Protein AF-A0A914QDS5-F1 (afdb_monomer)

Mean predicted aligned error: 6.88 Å

pLDDT: mean 84.85, std 17.09, range [32.34, 98.5]

Structure (mmCIF, N/CA/C/O backbone):
data_AF-A0A914QDS5-F1
#
_entry.id   AF-A0A914QDS5-F1
#
loop_
_atom_site.group_PDB
_atom_site.id
_atom_site.type_symbol
_atom_site.label_atom_id
_atom_site.label_alt_id
_atom_site.label_comp_id
_atom_site.label_asym_id
_atom_site.label_entity_id
_atom_site.label_seq_id
_atom_site.pdbx_PDB_ins_code
_atom_site.Cartn_x
_atom_site.Cartn_y
_atom_site.Cartn_z
_atom_site.occupancy
_atom_site.B_iso_or_equiv
_atom_site.auth_seq_id
_atom_site.auth_comp_id
_atom_site.auth_asym_id
_atom_site.auth_atom_id
_atom_site.pdbx_PDB_model_num
ATOM 1 N N . MET A 1 1 ? 12.021 11.366 -12.535 1.00 39.84 1 MET A N 1
ATOM 2 C CA . MET A 1 1 ? 13.099 10.360 -12.412 1.00 39.84 1 MET A CA 1
ATOM 3 C C . MET A 1 1 ? 13.571 10.036 -13.822 1.00 39.84 1 MET A C 1
ATOM 5 O O . MET A 1 1 ? 12.720 9.977 -14.698 1.00 39.84 1 MET A O 1
ATOM 9 N N . GLY A 1 2 ? 14.883 9.949 -14.067 1.00 47.34 2 GLY A N 1
ATOM 10 C CA . GLY A 1 2 ? 15.416 9.591 -15.391 1.00 47.34 2 GLY A CA 1
ATOM 11 C C . GLY A 1 2 ? 15.079 8.146 -15.761 1.00 47.34 2 GLY A C 1
ATOM 12 O O . GLY A 1 2 ? 14.755 7.354 -14.874 1.00 47.34 2 GLY A O 1
ATOM 13 N N . GLU A 1 3 ? 15.138 7.806 -17.050 1.00 56.81 3 GLU A N 1
ATOM 14 C CA . GLU A 1 3 ? 14.950 6.416 -17.470 1.00 56.81 3 GLU A CA 1
ATOM 15 C C . GLU A 1 3 ? 15.976 5.506 -16.776 1.00 56.81 3 GLU A C 1
ATOM 17 O O . GLU A 1 3 ? 17.149 5.882 -16.662 1.00 56.81 3 GLU A O 1
ATOM 22 N N . PRO A 1 4 ? 15.562 4.320 -16.289 1.00 66.69 4 PRO A N 1
ATOM 23 C CA . PRO A 1 4 ? 16.487 3.387 -15.670 1.00 66.69 4 PRO A CA 1
ATOM 24 C C . PRO A 1 4 ? 17.636 3.083 -16.635 1.00 66.69 4 PRO A C 1
ATOM 26 O O . PRO A 1 4 ? 17.419 2.573 -17.733 1.00 66.69 4 PRO A O 1
ATOM 29 N N . HIS A 1 5 ? 18.876 3.349 -16.217 1.00 67.88 5 HIS A N 1
ATOM 30 C CA . HIS A 1 5 ? 20.083 3.081 -17.012 1.00 67.88 5 HIS A CA 1
ATOM 31 C C . HIS A 1 5 ? 20.192 1.626 -17.495 1.00 67.88 5 HIS A C 1
ATOM 33 O O . HIS A 1 5 ? 20.979 1.332 -18.396 1.00 67.88 5 HIS A O 1
ATOM 39 N N . GLN A 1 6 ? 19.438 0.715 -16.880 1.00 78.19 6 GLN A N 1
ATOM 40 C CA . GLN A 1 6 ? 19.356 -0.692 -17.236 1.00 78.19 6 GLN A CA 1
ATOM 41 C C . GLN A 1 6 ? 18.504 -0.967 -18.488 1.00 78.19 6 GLN A C 1
ATOM 43 O O . GLN A 1 6 ? 18.679 -2.027 -19.083 1.00 78.19 6 GLN A O 1
ATOM 48 N N . LEU A 1 7 ? 17.626 -0.049 -18.924 1.00 85.62 7 LEU A N 1
ATOM 49 C CA . LEU A 1 7 ? 16.735 -0.296 -20.069 1.00 85.62 7 LEU A CA 1
ATOM 50 C C . LEU A 1 7 ? 17.501 -0.550 -21.371 1.00 85.62 7 LEU A C 1
ATOM 52 O O . LEU A 1 7 ? 17.080 -1.394 -22.152 1.00 85.62 7 LEU A O 1
ATOM 56 N N . LYS A 1 8 ? 18.673 0.071 -21.551 1.00 89.81 8 LYS A N 1
ATOM 57 C CA . LYS A 1 8 ? 19.549 -0.143 -22.720 1.00 89.81 8 LYS A CA 1
ATOM 58 C C . LYS A 1 8 ? 19.961 -1.604 -22.936 1.00 89.81 8 LYS A C 1
ATOM 60 O O . LYS A 1 8 ? 20.341 -1.986 -24.034 1.00 89.81 8 LYS A O 1
ATOM 65 N N . TYR A 1 9 ? 19.951 -2.432 -21.886 1.00 91.38 9 TYR A N 1
ATOM 66 C CA . TYR A 1 9 ? 20.291 -3.849 -22.028 1.00 91.38 9 TYR A CA 1
ATOM 67 C C . TYR A 1 9 ? 19.173 -4.632 -22.717 1.00 91.38 9 TYR A C 1
ATOM 69 O O . TYR A 1 9 ? 19.437 -5.675 -23.307 1.00 91.38 9 TYR A O 1
ATOM 77 N N . LEU A 1 10 ? 17.937 -4.128 -22.680 1.00 93.25 10 LEU A N 1
ATOM 78 C CA . LEU A 1 10 ? 16.785 -4.766 -23.310 1.00 93.25 10 LEU A CA 1
ATOM 79 C C . LEU A 1 10 ? 16.812 -4.675 -24.841 1.00 93.25 10 LEU A C 1
ATOM 81 O O . LEU A 1 10 ? 16.102 -5.440 -25.500 1.00 93.25 10 LEU A O 1
ATOM 85 N N . ASP A 1 11 ? 17.659 -3.818 -25.408 1.00 94.44 11 ASP A N 1
ATOM 86 C CA . ASP A 1 11 ? 17.885 -3.747 -26.851 1.00 94.44 11 ASP A CA 1
ATOM 87 C C . ASP A 1 11 ? 18.634 -4.980 -27.392 1.00 94.44 11 ASP A C 1
ATOM 89 O O . ASP A 1 11 ? 18.537 -5.275 -28.584 1.00 94.44 11 ASP A O 1
ATOM 93 N N . ASP A 1 12 ? 19.320 -5.763 -26.541 1.00 95.62 12 ASP A N 1
ATOM 94 C CA . ASP A 1 12 ? 20.004 -6.989 -26.974 1.00 95.62 12 ASP A CA 1
ATOM 95 C C . ASP A 1 12 ? 18.997 -7.976 -27.589 1.00 95.62 12 ASP A C 1
ATOM 97 O O . ASP A 1 12 ? 17.959 -8.315 -27.006 1.00 95.62 12 ASP A O 1
ATOM 101 N N . THR A 1 13 ? 19.305 -8.451 -28.794 1.00 96.75 13 THR A N 1
ATOM 102 C CA . THR A 1 13 ? 18.454 -9.363 -29.566 1.00 96.75 13 THR A CA 1
ATOM 103 C C . THR A 1 13 ? 18.297 -10.734 -28.912 1.00 96.75 13 THR A C 1
ATOM 105 O O . THR A 1 13 ? 17.330 -11.432 -29.210 1.00 96.75 13 THR A O 1
ATOM 108 N N . LYS A 1 14 ? 19.190 -11.112 -27.989 1.00 97.19 14 LYS A N 1
ATOM 109 C CA . LYS A 1 14 ? 19.080 -12.349 -27.199 1.00 97.19 14 LYS A CA 1
ATOM 110 C C . LYS A 1 14 ? 18.062 -12.241 -26.067 1.00 97.19 14 LYS A C 1
ATOM 112 O O . LYS A 1 14 ? 17.616 -13.264 -25.554 1.00 97.19 14 LYS A O 1
ATOM 117 N N . ILE A 1 15 ? 17.685 -11.027 -25.667 1.00 96.00 15 ILE A N 1
ATOM 118 C CA . ILE A 1 15 ? 16.623 -10.818 -24.686 1.00 96.00 15 ILE A CA 1
ATOM 119 C C . ILE A 1 15 ? 15.298 -10.781 -25.437 1.00 96.00 15 ILE A C 1
ATOM 121 O O . ILE A 1 15 ? 15.077 -9.904 -26.270 1.00 96.00 15 ILE A O 1
ATOM 125 N N . ILE A 1 16 ? 14.418 -11.737 -25.132 1.00 95.75 16 ILE A N 1
ATOM 126 C CA . ILE A 1 16 ? 13.063 -11.831 -25.699 1.00 95.75 16 ILE A CA 1
ATOM 127 C C . ILE A 1 16 ? 12.069 -11.071 -24.810 1.00 95.75 16 ILE A C 1
ATOM 129 O O . ILE A 1 16 ? 11.254 -10.287 -25.293 1.00 95.75 16 ILE A O 1
ATOM 133 N N . ARG A 1 17 ? 12.166 -11.279 -23.493 1.00 95.06 17 ARG A N 1
ATOM 134 C CA . ARG A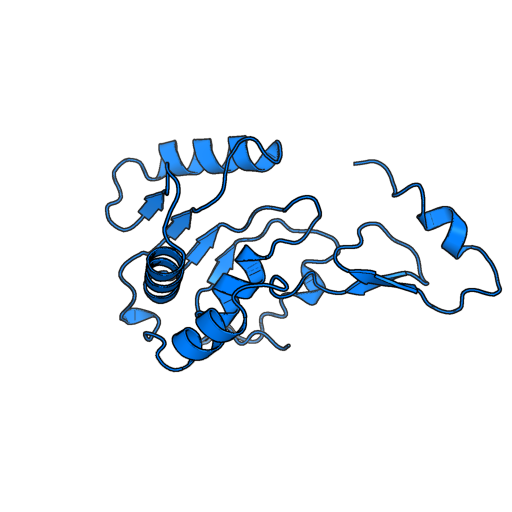 1 17 ? 11.325 -10.661 -22.464 1.00 95.06 17 ARG A CA 1
ATOM 135 C C . ARG A 1 17 ? 12.114 -10.552 -21.162 1.00 95.06 17 ARG A C 1
ATOM 137 O O . ARG A 1 17 ? 12.965 -11.398 -20.892 1.00 95.06 17 ARG A O 1
ATOM 144 N N . TRP A 1 18 ? 11.830 -9.537 -20.359 1.00 93.44 18 TRP A N 1
ATOM 145 C CA . TRP A 1 18 ? 12.462 -9.298 -19.067 1.00 93.44 18 TRP A CA 1
ATOM 146 C C . TRP A 1 18 ? 11.391 -9.028 -18.021 1.00 93.44 18 TRP A C 1
ATOM 148 O O . TRP A 1 18 ? 10.725 -7.999 -18.067 1.00 93.44 18 TRP A O 1
ATOM 158 N N . PHE A 1 19 ? 11.286 -9.918 -17.038 1.00 91.88 19 PHE A N 1
ATOM 159 C CA . PHE A 1 19 ? 10.390 -9.757 -15.898 1.00 91.88 19 PHE A CA 1
ATOM 160 C C . PHE A 1 19 ? 11.160 -9.189 -14.709 1.00 91.88 19 PHE A C 1
ATOM 162 O O . PHE A 1 19 ? 12.187 -9.746 -14.316 1.00 91.88 19 PHE A O 1
ATOM 169 N N . ALA A 1 20 ? 10.698 -8.081 -14.135 1.00 89.12 20 ALA A N 1
ATOM 170 C CA . ALA A 1 20 ? 11.386 -7.456 -13.008 1.00 89.12 20 ALA A CA 1
ATOM 171 C C . ALA A 1 20 ? 10.417 -6.888 -11.975 1.00 89.12 20 ALA A C 1
ATOM 173 O O . ALA A 1 20 ? 9.513 -6.121 -12.298 1.00 89.12 20 ALA A O 1
ATOM 174 N N . LYS A 1 21 ? 10.648 -7.236 -10.705 1.00 87.88 21 LYS A N 1
ATOM 175 C CA . LYS A 1 21 ? 9.870 -6.700 -9.587 1.00 87.88 21 LYS A CA 1
ATOM 176 C C . LYS A 1 21 ? 10.106 -5.208 -9.436 1.00 87.88 21 LYS A C 1
ATOM 178 O O . LYS A 1 21 ? 11.254 -4.767 -9.444 1.00 87.88 21 LYS A O 1
ATOM 183 N N . ASN A 1 22 ? 9.026 -4.472 -9.201 1.00 86.25 22 ASN A N 1
ATOM 184 C CA . ASN A 1 22 ? 9.068 -3.044 -8.912 1.00 86.25 22 ASN A CA 1
ATOM 185 C C . ASN A 1 22 ? 9.834 -2.232 -9.984 1.00 86.25 22 ASN A C 1
ATOM 187 O O . ASN A 1 22 ? 10.538 -1.272 -9.670 1.00 86.25 22 ASN A O 1
ATOM 191 N N . ALA A 1 23 ? 9.751 -2.670 -11.245 1.00 86.06 23 ALA A N 1
ATOM 192 C CA . ALA A 1 23 ? 10.458 -2.061 -12.362 1.00 86.06 23 ALA A CA 1
ATOM 193 C C . ALA A 1 23 ? 9.661 -0.907 -12.981 1.00 86.06 23 ALA A C 1
ATOM 195 O O . ALA A 1 23 ? 8.517 -1.077 -13.392 1.00 86.06 23 ALA A O 1
ATOM 196 N N . GLY A 1 24 ? 10.291 0.263 -13.063 1.00 82.56 24 GLY A N 1
ATOM 197 C CA . GLY A 1 24 ? 9.771 1.411 -13.805 1.00 82.56 24 GLY A CA 1
ATOM 198 C C . GLY A 1 24 ? 10.344 1.509 -15.216 1.00 82.56 24 GLY A C 1
ATOM 199 O O . GLY A 1 24 ? 11.303 0.817 -15.562 1.00 82.56 24 GLY A O 1
ATOM 200 N N . GLY A 1 25 ? 9.792 2.430 -16.005 1.00 84.00 25 GLY A N 1
ATOM 201 C CA . GLY A 1 25 ? 10.237 2.710 -17.370 1.00 84.00 25 GLY A CA 1
ATOM 202 C C . GLY A 1 25 ? 9.428 1.984 -18.445 1.00 84.00 25 GLY A C 1
ATOM 203 O O . GLY A 1 25 ? 8.614 1.106 -18.164 1.00 84.00 25 GLY A O 1
ATOM 204 N N . LYS A 1 26 ? 9.633 2.388 -19.702 1.00 84.56 26 LYS A N 1
ATOM 205 C CA . LYS A 1 26 ? 8.884 1.877 -20.855 1.00 84.56 26 LYS A CA 1
ATOM 206 C C . LYS A 1 26 ? 9.834 1.184 -21.819 1.00 84.56 26 LYS A C 1
ATOM 208 O O . LYS A 1 26 ? 10.694 1.821 -22.409 1.00 84.56 26 LYS A O 1
ATOM 213 N N . HIS A 1 27 ? 9.653 -0.117 -22.004 1.00 90.69 27 HIS A N 1
ATOM 214 C CA . HIS A 1 27 ? 10.353 -0.871 -23.037 1.00 90.69 27 HIS A CA 1
ATOM 215 C C . HIS A 1 27 ? 9.482 -2.053 -23.490 1.00 90.69 27 HIS A C 1
ATOM 217 O O . HIS A 1 27 ? 8.936 -2.737 -22.625 1.00 90.69 27 HIS A O 1
ATOM 223 N N . PRO A 1 28 ? 9.366 -2.368 -24.797 1.00 92.19 28 PRO A N 1
ATOM 224 C CA . PRO A 1 28 ? 8.477 -3.432 -25.286 1.00 92.19 28 PRO A CA 1
ATOM 225 C C . PRO A 1 28 ? 8.762 -4.820 -24.706 1.00 92.19 28 PRO A C 1
ATOM 227 O O . PRO A 1 28 ? 7.877 -5.667 -24.668 1.00 92.19 28 PRO A O 1
ATOM 230 N N . LYS A 1 29 ? 10.005 -5.062 -24.275 1.00 94.62 29 LYS A N 1
ATOM 231 C CA . LYS A 1 29 ? 10.436 -6.319 -23.644 1.00 94.62 29 LYS A CA 1
ATOM 232 C C . LYS A 1 29 ? 10.390 -6.299 -22.115 1.00 94.62 29 LYS A C 1
ATOM 234 O O . LYS A 1 29 ? 10.599 -7.353 -21.525 1.00 94.62 29 LYS A O 1
ATOM 239 N N . LEU A 1 30 ? 10.176 -5.142 -21.486 1.00 91.31 30 LEU A N 1
ATOM 240 C CA . LEU A 1 30 ? 10.073 -5.055 -20.032 1.00 91.31 30 LEU A CA 1
ATOM 241 C C . LEU A 1 30 ? 8.652 -5.402 -19.604 1.00 91.31 30 LEU A C 1
ATOM 243 O O . LEU A 1 30 ? 7.688 -4.792 -20.059 1.00 91.31 30 LEU A O 1
ATOM 247 N N . GLU A 1 31 ? 8.551 -6.346 -18.685 1.00 89.56 31 GLU A N 1
ATOM 248 C CA . GLU A 1 31 ? 7.319 -6.697 -18.007 1.00 89.56 31 GLU A CA 1
ATOM 249 C C . GLU A 1 31 ? 7.507 -6.461 -16.506 1.00 89.56 31 GLU A C 1
ATOM 251 O O . GLU A 1 31 ? 8.272 -7.182 -15.849 1.00 89.56 31 GLU A O 1
ATOM 256 N N . PRO A 1 32 ? 6.885 -5.411 -15.947 1.00 87.25 32 PRO A N 1
ATOM 257 C CA . PRO A 1 32 ? 6.978 -5.180 -14.524 1.00 87.25 32 PRO A CA 1
ATOM 258 C C . PRO A 1 32 ? 6.227 -6.279 -13.775 1.00 87.25 32 PRO A C 1
ATOM 260 O O . PRO A 1 32 ? 5.154 -6.717 -14.180 1.00 87.25 32 PRO A O 1
ATOM 263 N N . LEU A 1 33 ? 6.795 -6.701 -12.654 1.00 87.19 33 LEU A N 1
ATOM 264 C CA . LEU A 1 33 ? 6.121 -7.526 -11.666 1.00 87.19 33 LEU A CA 1
ATOM 265 C C . LEU A 1 33 ? 5.849 -6.690 -10.412 1.00 87.19 33 LEU A C 1
ATOM 267 O O . LEU A 1 33 ? 6.663 -5.821 -10.065 1.00 87.19 33 LEU A O 1
ATOM 271 N N . PRO A 1 34 ? 4.746 -6.962 -9.700 1.00 86.25 34 PRO A N 1
ATOM 272 C CA . PRO A 1 34 ? 4.495 -6.335 -8.413 1.00 86.25 34 PRO A CA 1
ATOM 273 C C . PRO A 1 34 ? 5.612 -6.635 -7.409 1.00 86.25 34 PRO A C 1
ATOM 275 O O . PRO A 1 34 ? 6.317 -7.646 -7.508 1.00 86.25 34 PRO A O 1
ATOM 278 N N . LEU A 1 35 ? 5.777 -5.762 -6.413 1.00 89.38 35 LEU A N 1
ATOM 279 C CA . LEU A 1 35 ? 6.719 -6.023 -5.325 1.00 89.38 35 LEU A CA 1
ATOM 280 C C . LEU A 1 35 ? 6.251 -7.206 -4.460 1.00 89.38 35 LEU A C 1
ATOM 282 O O . LEU A 1 35 ? 7.085 -8.011 -4.037 1.00 89.38 35 LEU A O 1
ATOM 286 N N . GLY A 1 36 ? 4.935 -7.324 -4.254 1.00 88.75 36 GLY A N 1
ATOM 287 C CA . GLY A 1 36 ? 4.301 -8.373 -3.459 1.00 88.75 36 GLY A CA 1
ATOM 288 C C . GLY A 1 36 ? 4.455 -8.155 -1.954 1.00 88.75 36 GLY A C 1
ATOM 289 O O . GLY A 1 36 ? 4.722 -7.043 -1.504 1.00 88.75 36 GLY A O 1
ATOM 290 N N . LEU A 1 37 ? 4.283 -9.222 -1.172 1.00 90.25 37 LEU A N 1
ATOM 291 C CA . LEU A 1 37 ? 4.546 -9.215 0.269 1.00 90.25 37 LEU A CA 1
ATOM 292 C C . LEU A 1 37 ? 6.051 -9.238 0.578 1.00 90.25 37 LEU A C 1
ATOM 294 O O . LEU A 1 37 ? 6.842 -9.762 -0.215 1.00 90.25 37 LEU A O 1
ATOM 298 N N . PRO A 1 38 ? 6.468 -8.716 1.746 1.00 88.69 38 PRO A N 1
ATOM 299 C CA . PRO A 1 38 ? 7.842 -8.870 2.189 1.00 88.69 38 PRO A CA 1
ATOM 300 C C . PRO A 1 38 ? 8.177 -10.349 2.453 1.00 88.69 38 PRO A C 1
ATOM 302 O O . PRO A 1 38 ? 7.296 -11.143 2.785 1.00 88.69 38 PRO A O 1
ATOM 305 N N . PRO A 1 39 ? 9.463 -10.739 2.367 1.00 86.38 39 PRO A N 1
ATOM 306 C CA . PRO A 1 39 ? 9.896 -12.120 2.612 1.00 86.38 39 PRO A CA 1
ATOM 307 C C . PRO A 1 39 ? 9.815 -12.536 4.093 1.00 86.38 39 PRO A C 1
ATOM 309 O O . PRO A 1 39 ? 10.133 -13.669 4.441 1.00 86.38 39 PRO A O 1
ATOM 312 N N . TYR A 1 40 ? 9.413 -11.624 4.975 1.00 86.62 40 TYR A N 1
ATOM 313 C CA . TYR A 1 40 ? 9.225 -11.837 6.403 1.00 86.62 40 TYR A CA 1
ATOM 314 C C . TYR A 1 40 ? 7.753 -11.638 6.763 1.00 86.62 40 TYR A C 1
ATOM 316 O O . TYR A 1 40 ? 7.015 -10.962 6.055 1.00 86.62 40 TYR A O 1
ATOM 324 N N . ASN A 1 41 ? 7.322 -12.215 7.884 1.00 87.44 41 ASN A N 1
ATOM 325 C CA . ASN A 1 41 ? 5.968 -12.063 8.430 1.00 87.44 41 ASN A CA 1
ATOM 326 C C . ASN A 1 41 ? 4.804 -12.518 7.523 1.00 87.44 41 ASN A C 1
ATOM 328 O O . ASN A 1 41 ? 3.647 -12.298 7.884 1.00 87.44 41 ASN A O 1
ATOM 332 N N . TYR A 1 42 ? 5.075 -13.202 6.405 1.00 88.25 42 TYR A N 1
ATOM 333 C CA . TYR A 1 42 ? 4.045 -13.707 5.488 1.00 88.25 42 TYR A CA 1
ATOM 334 C C . TYR A 1 42 ? 3.051 -14.652 6.189 1.00 88.25 42 TYR A C 1
ATOM 336 O O . TYR A 1 42 ? 1.849 -14.565 5.958 1.00 88.25 42 TYR A O 1
ATOM 344 N N . THR A 1 43 ? 3.521 -15.503 7.109 1.00 91.38 43 THR A N 1
ATOM 345 C CA . THR A 1 43 ? 2.647 -16.381 7.902 1.00 91.38 43 THR A CA 1
ATOM 346 C C . THR A 1 43 ? 1.730 -15.573 8.813 1.00 91.38 43 THR A C 1
ATOM 348 O O . THR A 1 43 ? 0.546 -15.859 8.901 1.00 91.38 43 THR A O 1
ATOM 351 N N . LEU A 1 44 ? 2.251 -14.529 9.463 1.00 92.44 44 LEU A N 1
ATOM 352 C CA . LEU A 1 44 ? 1.473 -13.713 10.398 1.00 92.44 44 LEU A CA 1
ATOM 353 C C . LEU A 1 44 ? 0.363 -12.943 9.685 1.00 92.44 44 LEU A C 1
ATOM 355 O O . LEU A 1 44 ? -0.761 -12.905 10.179 1.00 92.44 44 LEU A O 1
ATOM 359 N N . ILE A 1 45 ? 0.661 -12.353 8.525 1.00 94.31 45 ILE A N 1
ATOM 360 C CA . ILE A 1 45 ? -0.363 -11.659 7.741 1.00 94.31 45 ILE A CA 1
ATOM 361 C C . ILE A 1 45 ? -1.377 -12.637 7.145 1.00 94.31 45 ILE A C 1
ATOM 363 O O . ILE A 1 45 ? -2.563 -12.334 7.145 1.00 94.31 45 ILE A O 1
ATOM 367 N N . HIS A 1 46 ? -0.942 -13.829 6.723 1.00 93.00 46 HIS A N 1
ATOM 368 C CA . HIS A 1 46 ? -1.846 -14.873 6.246 1.00 93.00 46 HIS A CA 1
ATOM 369 C C . HIS A 1 46 ? -2.795 -15.372 7.347 1.00 93.00 46 HIS A C 1
ATOM 371 O O . HIS A 1 46 ? -3.989 -15.526 7.111 1.00 93.00 46 HIS A O 1
ATOM 377 N N . GLU A 1 47 ? -2.298 -15.602 8.564 1.00 95.19 47 GLU A N 1
ATOM 378 C CA . GLU A 1 47 ? -3.158 -15.985 9.689 1.00 95.19 47 GLU A CA 1
ATOM 379 C C . GLU A 1 47 ? -4.120 -14.854 10.073 1.00 95.19 47 GLU A C 1
ATOM 381 O O . GLU A 1 47 ? -5.309 -15.093 10.296 1.00 95.19 47 GLU A O 1
ATOM 386 N N . ALA A 1 48 ? -3.643 -13.607 10.091 1.00 95.12 48 ALA A N 1
ATOM 387 C CA . ALA A 1 48 ? -4.493 -12.452 10.362 1.00 95.12 48 ALA A CA 1
ATOM 388 C C . ALA A 1 48 ? -5.570 -12.253 9.281 1.00 95.12 48 ALA A C 1
ATOM 390 O O . ALA A 1 48 ? -6.703 -11.892 9.608 1.00 95.12 48 ALA A O 1
ATOM 391 N N . SER A 1 49 ? -5.262 -12.551 8.014 1.00 94.19 49 SER A N 1
ATOM 392 C CA . SER A 1 49 ? -6.202 -12.403 6.899 1.00 94.19 49 SER A CA 1
ATOM 393 C C . SER A 1 49 ? -7.324 -13.441 6.882 1.00 94.19 49 SER A C 1
ATOM 395 O O . SER A 1 49 ? -8.261 -13.311 6.099 1.00 94.19 49 SER A O 1
ATOM 397 N N . LYS A 1 50 ? -7.287 -14.455 7.754 1.00 95.38 50 LYS A N 1
ATOM 398 C CA . LYS A 1 50 ? -8.409 -15.391 7.938 1.00 95.38 50 LYS A CA 1
ATOM 399 C C . LYS A 1 50 ? -9.565 -14.788 8.740 1.00 95.38 50 LYS A C 1
ATOM 401 O O . LYS A 1 50 ? -10.669 -15.315 8.690 1.00 95.38 50 LYS A O 1
ATOM 406 N N . ASN A 1 51 ? -9.325 -13.695 9.470 1.00 95.38 51 ASN A N 1
ATOM 407 C CA .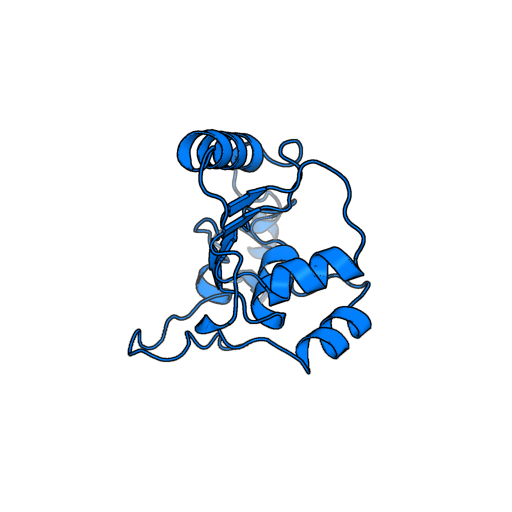 ASN A 1 51 ? -10.294 -13.074 10.377 1.00 95.38 51 ASN A CA 1
ATOM 408 C C . ASN A 1 51 ? -10.458 -11.574 10.082 1.00 95.38 51 ASN A C 1
ATOM 410 O O . ASN A 1 51 ? -10.212 -10.711 10.933 1.00 95.38 51 ASN A O 1
ATOM 414 N N . LEU A 1 52 ? -10.849 -11.255 8.847 1.00 96.12 52 LEU A N 1
ATOM 415 C CA . LEU A 1 52 ? -11.029 -9.872 8.413 1.00 96.12 52 LEU A CA 1
ATOM 416 C C . LEU A 1 52 ? -12.359 -9.285 8.875 1.00 96.12 52 LEU A C 1
ATOM 418 O O . LEU A 1 52 ? -13.400 -9.937 8.829 1.00 96.12 52 LEU A O 1
ATOM 422 N N . LYS A 1 53 ? -12.333 -8.010 9.263 1.00 94.12 53 LYS A N 1
ATOM 423 C CA . LYS A 1 53 ? -13.553 -7.234 9.487 1.00 94.12 53 LYS A CA 1
ATOM 424 C C . LYS A 1 53 ? -14.184 -6.831 8.161 1.00 94.12 53 LYS A C 1
ATOM 426 O O . LYS A 1 53 ? -13.483 -6.372 7.249 1.00 94.12 53 LYS A O 1
ATOM 431 N N . ASN A 1 54 ? -15.513 -6.890 8.108 1.00 93.31 54 ASN A N 1
ATOM 432 C CA . ASN A 1 54 ? -16.282 -6.320 7.004 1.00 93.31 54 ASN A CA 1
ATOM 433 C C . ASN A 1 54 ? -16.053 -4.811 6.918 1.00 93.31 54 ASN A C 1
ATOM 435 O O . ASN A 1 54 ? -15.865 -4.153 7.942 1.00 93.31 54 ASN A O 1
ATOM 439 N N . PHE A 1 55 ? -16.132 -4.245 5.713 1.00 91.81 55 PHE A N 1
ATOM 440 C CA . PHE A 1 55 ? -15.824 -2.833 5.454 1.00 91.81 55 PHE A CA 1
ATOM 441 C C . PHE A 1 55 ? -16.547 -1.857 6.404 1.00 91.81 55 PHE A C 1
ATOM 443 O O . PHE A 1 55 ? -15.930 -0.944 6.951 1.00 91.81 55 PHE A O 1
ATOM 450 N N . HIS A 1 56 ? -17.837 -2.080 6.675 1.00 92.38 56 HIS A N 1
ATOM 451 C CA . HIS A 1 56 ? -18.637 -1.218 7.557 1.00 92.38 56 HIS A CA 1
ATOM 452 C C . HIS A 1 56 ? -18.309 -1.360 9.053 1.00 92.38 56 HIS A C 1
ATOM 454 O O . HIS A 1 56 ? -18.642 -0.474 9.833 1.00 92.38 56 HIS A O 1
ATOM 460 N N . GLN A 1 57 ? -17.637 -2.441 9.463 1.00 96.06 57 GLN A N 1
ATOM 461 C CA . GLN A 1 57 ? -17.220 -2.684 10.853 1.00 96.06 57 GLN A CA 1
ATOM 462 C C . GLN A 1 57 ? -15.855 -2.057 11.183 1.00 96.06 57 GLN A C 1
ATOM 464 O O . GLN A 1 57 ? -15.377 -2.141 12.318 1.00 96.06 57 GLN A O 1
ATOM 469 N N . ARG A 1 58 ? -15.197 -1.466 10.183 1.00 97.38 58 ARG A N 1
ATOM 470 C CA . ARG A 1 58 ? -13.888 -0.823 10.299 1.00 97.38 58 ARG A CA 1
ATOM 471 C C . ARG A 1 58 ? -14.065 0.605 10.797 1.00 97.38 58 ARG A C 1
ATOM 473 O O . ARG A 1 58 ? -14.858 1.364 10.243 1.00 97.38 58 ARG A O 1
ATOM 480 N N . ASN A 1 59 ? -13.341 0.962 11.851 1.00 97.94 59 ASN A N 1
ATOM 481 C CA . ASN A 1 59 ? -13.481 2.245 12.542 1.00 97.94 59 ASN A CA 1
ATOM 482 C C . ASN A 1 59 ? -12.357 3.243 12.228 1.00 97.94 59 ASN A C 1
ATOM 484 O O . ASN A 1 59 ? -12.472 4.401 12.609 1.00 97.94 59 ASN A O 1
ATOM 488 N N . ILE A 1 60 ? -11.301 2.819 11.532 1.00 98.44 60 ILE A N 1
ATOM 489 C CA . ILE A 1 60 ? -10.292 3.720 10.980 1.00 98.44 60 ILE A CA 1
ATOM 490 C C . ILE A 1 60 ? -10.696 3.992 9.533 1.00 98.44 60 ILE A C 1
ATOM 492 O O . ILE A 1 60 ? -10.664 3.099 8.685 1.00 98.44 60 ILE A O 1
ATOM 496 N N . THR A 1 61 ? -11.109 5.216 9.233 1.00 97.50 61 THR A N 1
ATOM 497 C CA . THR A 1 61 ? -11.424 5.613 7.860 1.00 97.50 61 THR A CA 1
ATOM 498 C C . THR A 1 61 ? -10.143 5.697 7.042 1.00 97.50 61 THR A C 1
ATOM 500 O O . THR A 1 61 ? -10.059 5.063 5.993 1.00 97.50 61 THR A O 1
ATOM 503 N N . LEU A 1 62 ? -9.120 6.394 7.540 1.00 97.56 62 LEU A N 1
ATOM 504 C CA . LEU A 1 62 ? -7.858 6.586 6.826 1.00 97.56 62 LEU A CA 1
ATOM 505 C C . LEU A 1 62 ? -6.659 6.238 7.705 1.00 97.56 62 LEU A C 1
ATOM 507 O O . LEU A 1 62 ? -6.516 6.761 8.808 1.00 97.56 62 LEU A O 1
ATOM 511 N N . TYR A 1 63 ? -5.768 5.393 7.193 1.00 98.19 63 TYR A N 1
ATOM 512 C CA . TYR A 1 63 ? -4.575 4.948 7.905 1.00 98.19 63 TYR A CA 1
ATOM 513 C C . TYR A 1 63 ? -3.281 5.342 7.193 1.00 98.19 63 TYR A C 1
ATOM 515 O O . TYR A 1 63 ? -3.083 5.049 6.009 1.00 98.19 63 TYR A O 1
ATOM 523 N N . LEU A 1 64 ? -2.372 5.975 7.937 1.00 96.38 64 LEU A N 1
ATOM 524 C CA . LEU A 1 64 ? -1.007 6.289 7.518 1.00 96.38 64 LEU A CA 1
ATOM 525 C C . LEU A 1 64 ? -0.001 5.635 8.457 1.00 96.38 64 LEU A C 1
ATOM 527 O O . LEU A 1 64 ? 0.134 6.036 9.613 1.00 96.38 64 LEU A O 1
ATOM 531 N N . ASN A 1 65 ? 0.803 4.721 7.918 1.00 95.56 65 ASN A N 1
ATOM 532 C CA . ASN A 1 65 ? 1.965 4.183 8.617 1.00 95.56 65 ASN A CA 1
ATOM 533 C C . ASN A 1 65 ? 3.178 4.071 7.694 1.00 95.56 65 ASN A C 1
ATOM 535 O O . ASN A 1 65 ? 3.463 3.021 7.128 1.00 95.56 65 ASN A O 1
ATOM 539 N N . PHE A 1 66 ? 3.886 5.184 7.512 1.00 92.00 66 PHE A N 1
ATOM 540 C CA . PHE A 1 66 ? 5.173 5.213 6.824 1.00 92.00 66 PHE A CA 1
ATOM 541 C C . PHE A 1 66 ? 6.045 6.365 7.331 1.00 92.00 66 PHE A C 1
ATOM 543 O O . PHE A 1 66 ? 5.554 7.409 7.772 1.00 92.00 66 PHE A O 1
ATOM 550 N N . SER A 1 67 ? 7.363 6.187 7.228 1.00 87.12 67 SER A N 1
ATOM 551 C CA . SER A 1 67 ? 8.331 7.240 7.543 1.00 87.12 67 SER A CA 1
ATOM 552 C C . SER A 1 67 ? 8.357 8.308 6.440 1.00 87.12 67 SER A C 1
ATOM 554 O O . SER A 1 67 ? 8.523 7.944 5.268 1.00 87.12 67 SER A O 1
ATOM 556 N N . PRO A 1 68 ? 8.259 9.611 6.773 1.00 84.81 68 PRO A N 1
ATOM 557 C CA . PRO A 1 68 ? 8.324 10.686 5.782 1.00 84.81 68 PRO A CA 1
ATOM 558 C C . PRO A 1 68 ? 9.707 10.824 5.130 1.00 84.81 68 PRO A C 1
ATOM 560 O O . PRO A 1 68 ? 9.812 11.354 4.032 1.00 84.81 68 PRO A O 1
ATOM 563 N N . ASN A 1 69 ? 10.762 10.310 5.767 1.00 81.25 69 ASN A N 1
ATOM 564 C CA . ASN A 1 69 ? 12.154 10.598 5.399 1.00 81.25 69 ASN A CA 1
ATOM 565 C C . ASN A 1 69 ? 12.717 9.681 4.303 1.00 81.25 69 ASN A C 1
ATOM 567 O O . ASN A 1 69 ? 13.903 9.728 4.002 1.00 81.25 69 ASN A O 1
ATOM 571 N N . THR A 1 70 ? 11.892 8.797 3.747 1.00 69.75 70 THR A N 1
ATOM 572 C CA . THR A 1 70 ? 12.344 7.735 2.829 1.00 69.75 70 THR A CA 1
ATOM 573 C C . THR A 1 70 ? 12.073 8.041 1.357 1.00 69.75 70 THR A C 1
ATOM 575 O O . THR A 1 70 ? 12.656 7.395 0.497 1.00 69.75 70 THR A O 1
ATOM 578 N N . HIS A 1 71 ? 11.210 9.018 1.059 1.00 75.19 71 HIS A N 1
ATOM 579 C CA . HIS A 1 71 ? 10.920 9.480 -0.300 1.00 75.19 71 HIS A CA 1
ATOM 580 C C . HIS A 1 71 ? 10.346 10.909 -0.241 1.00 75.19 71 HIS A C 1
ATOM 582 O O . HIS A 1 71 ? 9.523 11.159 0.644 1.00 75.19 71 HIS A O 1
ATOM 588 N N . PRO A 1 72 ? 10.695 11.834 -1.158 1.00 76.25 72 PRO A N 1
ATOM 589 C CA . PRO A 1 72 ? 10.186 13.212 -1.137 1.00 76.25 72 PRO A CA 1
ATOM 590 C C . PRO A 1 72 ? 8.654 13.307 -1.062 1.00 76.25 72 PRO A C 1
ATOM 592 O O . PRO A 1 72 ? 8.113 14.040 -0.232 1.00 76.25 72 PRO A O 1
ATOM 595 N N . ASP A 1 73 ? 7.950 12.481 -1.841 1.00 80.62 73 ASP A N 1
ATOM 596 C CA . ASP A 1 73 ? 6.480 12.452 -1.847 1.00 80.62 73 ASP A CA 1
ATOM 597 C C . ASP A 1 73 ? 5.885 12.057 -0.491 1.00 80.62 73 ASP A C 1
ATOM 599 O O . ASP A 1 73 ? 4.816 12.536 -0.117 1.00 80.62 73 ASP A O 1
ATOM 603 N N . ARG A 1 74 ? 6.577 11.216 0.291 1.00 87.62 74 ARG A N 1
ATOM 604 C CA . ARG A 1 74 ? 6.089 10.786 1.610 1.00 87.62 74 ARG A CA 1
ATOM 605 C C . ARG A 1 74 ? 6.021 11.953 2.579 1.00 87.62 74 ARG A C 1
ATOM 607 O O . ARG A 1 74 ? 5.063 12.036 3.344 1.00 87.62 74 ARG A O 1
ATOM 614 N N . TYR A 1 75 ? 6.998 12.856 2.545 1.00 89.19 75 TYR A N 1
ATOM 615 C CA . TYR A 1 75 ? 6.968 14.050 3.383 1.00 89.19 75 TYR A CA 1
ATOM 616 C C . TYR A 1 75 ? 5.778 14.948 3.024 1.00 89.19 75 TYR A C 1
ATOM 618 O O . TYR A 1 75 ? 5.000 15.316 3.906 1.00 89.19 75 TYR A O 1
ATOM 626 N N . ALA A 1 76 ? 5.598 15.247 1.732 1.00 89.00 76 ALA A N 1
ATOM 627 C CA . ALA A 1 76 ? 4.512 16.102 1.258 1.00 89.00 76 ALA A CA 1
ATOM 628 C C . ALA A 1 76 ? 3.128 15.510 1.575 1.00 89.00 76 ALA A C 1
ATOM 630 O O . ALA A 1 76 ? 2.291 16.195 2.162 1.00 89.00 76 ALA A O 1
ATOM 631 N N . ILE A 1 77 ? 2.915 14.225 1.269 1.00 90.25 77 ILE A N 1
ATOM 632 C CA . ILE A 1 77 ? 1.656 13.516 1.543 1.00 90.25 77 ILE A CA 1
ATOM 633 C C . ILE A 1 77 ? 1.370 13.487 3.041 1.00 90.25 77 ILE A C 1
ATOM 635 O O . ILE A 1 77 ? 0.262 13.811 3.460 1.00 90.25 77 ILE A O 1
ATOM 639 N N . ARG A 1 78 ? 2.364 13.134 3.865 1.00 92.31 78 ARG A N 1
ATOM 640 C CA . ARG A 1 78 ? 2.182 13.069 5.316 1.00 92.31 78 ARG A CA 1
ATOM 641 C C . ARG A 1 78 ? 1.785 14.425 5.887 1.00 92.31 78 ARG A C 1
ATOM 643 O O . ARG A 1 78 ? 0.790 14.504 6.597 1.00 92.31 78 ARG A O 1
ATOM 650 N N . LYS A 1 79 ? 2.521 15.482 5.536 1.00 92.00 79 LYS A N 1
ATOM 651 C CA . LYS A 1 79 ? 2.226 16.846 5.988 1.00 92.00 79 LYS A CA 1
ATOM 652 C C . LYS A 1 79 ? 0.831 17.292 5.547 1.00 92.00 79 LYS A C 1
ATOM 654 O O . LYS A 1 79 ? 0.115 17.908 6.329 1.00 92.00 79 LYS A O 1
ATOM 659 N N . TYR A 1 80 ? 0.438 16.969 4.315 1.00 92.56 80 TYR A N 1
ATOM 660 C CA . TYR A 1 80 ? -0.887 17.297 3.796 1.00 92.56 80 TYR A CA 1
ATOM 661 C C . TYR A 1 80 ? -2.001 16.607 4.595 1.00 92.56 80 TYR A C 1
ATOM 663 O O . TYR A 1 80 ? -2.928 17.277 5.044 1.00 92.56 80 TYR A O 1
ATOM 671 N N . VAL A 1 81 ? -1.879 15.298 4.843 1.00 92.81 81 VAL A N 1
ATOM 672 C CA . VAL A 1 81 ? -2.857 14.543 5.644 1.00 92.81 81 VAL A CA 1
ATOM 673 C C . VAL A 1 81 ? -2.903 15.054 7.086 1.00 92.81 81 VAL A C 1
ATOM 675 O O . VAL A 1 81 ? -3.988 15.256 7.619 1.00 92.81 81 VAL A O 1
ATOM 678 N N . GLU A 1 82 ? -1.749 15.308 7.709 1.00 94.31 82 GLU A N 1
ATOM 679 C CA . GLU A 1 82 ? -1.678 15.834 9.080 1.00 94.31 82 GLU A CA 1
ATOM 680 C C . GLU A 1 82 ? -2.378 17.192 9.221 1.00 94.31 82 GLU A C 1
ATOM 682 O O . GLU A 1 82 ? -2.978 17.452 10.258 1.00 94.31 82 GLU A O 1
ATOM 687 N N . ILE A 1 83 ? -2.328 18.051 8.197 1.00 94.81 83 ILE A N 1
ATOM 688 C CA . ILE A 1 83 ? -3.016 19.350 8.200 1.00 94.81 83 ILE A CA 1
ATOM 689 C C . ILE A 1 83 ? -4.516 19.180 7.954 1.00 94.81 83 ILE A C 1
ATOM 691 O O . ILE A 1 83 ? -5.318 19.766 8.683 1.00 94.81 83 ILE A O 1
ATOM 695 N N . LEU A 1 84 ? -4.882 18.415 6.922 1.00 95.19 84 LEU A N 1
ATOM 696 C CA . LEU A 1 84 ? -6.264 18.289 6.462 1.00 95.19 84 LEU A CA 1
ATOM 697 C C . LEU A 1 84 ? -7.143 17.573 7.493 1.00 95.19 84 LEU A C 1
ATOM 699 O O . LEU A 1 84 ? -8.257 18.018 7.738 1.00 95.19 84 LEU A O 1
ATOM 703 N N . TYR A 1 85 ? -6.606 16.536 8.138 1.00 94.75 85 TYR A N 1
ATOM 704 C CA . TYR A 1 85 ? -7.352 15.643 9.029 1.00 94.75 85 TYR A CA 1
ATOM 705 C C . TYR A 1 85 ? -6.951 15.782 10.505 1.00 94.75 85 TYR A C 1
ATOM 707 O O . TYR A 1 85 ? -7.132 14.866 11.303 1.00 94.75 85 TYR A O 1
ATOM 715 N N . LYS A 1 86 ? -6.377 16.926 10.904 1.00 91.38 86 LYS A N 1
ATOM 716 C CA . LYS A 1 86 ? -5.846 17.147 12.266 1.00 91.38 86 LYS A CA 1
ATOM 717 C C . LYS A 1 86 ? -6.854 16.905 13.402 1.00 91.38 86 LYS A C 1
ATOM 719 O O . LYS A 1 86 ? -6.436 16.652 14.527 1.00 91.38 86 LYS A O 1
ATOM 724 N N . ASN A 1 87 ? -8.149 17.045 13.113 1.00 93.31 87 ASN A N 1
ATOM 725 C CA . ASN A 1 87 ? -9.239 16.955 14.085 1.00 93.31 87 ASN A CA 1
ATOM 726 C C . ASN A 1 87 ? -10.122 15.714 13.875 1.00 93.31 87 ASN A C 1
ATOM 728 O O . ASN A 1 87 ? -11.073 15.525 14.632 1.00 93.31 87 ASN A O 1
ATOM 732 N N . ASP A 1 88 ? -9.829 14.884 12.873 1.00 96.62 88 ASP A N 1
ATOM 733 C CA . ASP A 1 88 ? -10.675 13.748 12.521 1.00 96.62 88 ASP A CA 1
ATOM 734 C C . ASP A 1 88 ? -10.250 12.512 13.310 1.00 96.62 88 ASP A C 1
ATOM 736 O O . ASP A 1 88 ? -9.165 11.957 13.132 1.00 96.62 88 ASP A O 1
ATOM 740 N N . SER A 1 89 ? -11.115 12.083 14.227 1.00 95.44 89 SER A N 1
ATOM 741 C CA . SER A 1 89 ? -10.828 10.985 15.155 1.00 95.44 89 SER A CA 1
ATOM 742 C C . SER A 1 89 ? -10.742 9.607 14.491 1.00 95.44 89 SER A C 1
ATOM 744 O O . SER A 1 89 ? -10.222 8.671 15.094 1.00 95.44 89 SER A O 1
ATOM 746 N N . ASP A 1 90 ? -11.268 9.464 13.275 1.00 96.81 90 ASP A N 1
ATOM 747 C CA . ASP A 1 90 ? -11.233 8.233 12.480 1.00 96.81 90 ASP A CA 1
ATOM 748 C C . ASP A 1 90 ? -10.051 8.195 11.491 1.00 96.81 90 ASP A C 1
ATOM 750 O O . ASP A 1 90 ? -9.924 7.246 10.709 1.00 96.81 90 ASP A O 1
ATOM 754 N N . VAL A 1 91 ? -9.150 9.182 11.550 1.00 97.75 91 VAL A N 1
ATOM 755 C CA . VAL A 1 91 ? -7.892 9.204 10.800 1.00 97.75 91 VAL A CA 1
ATOM 756 C C . VAL A 1 91 ? -6.728 8.870 11.726 1.00 97.75 91 VAL A C 1
ATOM 758 O O . VAL A 1 91 ? -6.426 9.574 12.687 1.00 97.75 91 VAL A O 1
ATOM 761 N N . MET A 1 92 ? -6.024 7.783 11.417 1.00 97.50 92 MET A N 1
ATOM 762 C CA . MET A 1 92 ? -4.904 7.301 12.217 1.00 97.50 92 MET A CA 1
ATOM 763 C C . MET A 1 92 ? -3.574 7.555 11.508 1.00 97.50 92 MET A C 1
ATOM 765 O O . MET A 1 92 ? -3.261 6.944 10.485 1.00 97.50 92 MET A O 1
ATOM 769 N N . ILE A 1 93 ? -2.754 8.423 12.104 1.00 96.00 93 ILE A N 1
ATOM 770 C CA . ILE A 1 93 ? -1.415 8.770 11.615 1.00 96.00 93 ILE A CA 1
ATOM 771 C C . ILE A 1 93 ? -0.367 8.257 12.602 1.00 96.00 93 ILE A C 1
ATOM 773 O O . ILE A 1 93 ? -0.167 8.816 13.682 1.00 96.00 93 ILE A O 1
ATOM 777 N N . VAL A 1 94 ? 0.345 7.200 12.218 1.00 95.12 94 VAL A N 1
ATOM 778 C CA . VAL A 1 94 ? 1.385 6.580 13.043 1.00 95.12 94 VAL A CA 1
ATOM 779 C C . VAL A 1 94 ? 2.648 7.445 13.041 1.00 95.12 94 VAL A C 1
ATOM 781 O O . VAL A 1 94 ? 3.220 7.758 11.992 1.00 95.12 94 VAL A O 1
ATOM 784 N N . LYS A 1 95 ? 3.092 7.858 14.233 1.00 89.25 95 LYS A N 1
ATOM 785 C CA . LYS A 1 95 ? 4.280 8.715 14.432 1.00 89.25 95 LYS A CA 1
ATOM 786 C C . LYS A 1 95 ? 5.531 7.942 14.845 1.00 89.25 95 LYS A C 1
ATOM 788 O O . LYS A 1 95 ? 6.630 8.366 14.512 1.00 89.25 95 LYS A O 1
ATOM 793 N N . ASN A 1 96 ? 5.352 6.814 15.523 1.00 88.88 96 ASN A N 1
ATOM 794 C CA . ASN A 1 96 ? 6.430 6.029 16.113 1.00 88.88 96 ASN A CA 1
ATOM 795 C C . ASN A 1 96 ? 6.406 4.590 15.597 1.00 88.88 96 ASN A C 1
ATOM 797 O O . ASN A 1 96 ? 5.474 4.173 14.910 1.00 88.88 96 ASN A O 1
ATOM 801 N N . TRP A 1 97 ? 7.436 3.826 15.953 1.00 90.38 97 TRP A N 1
ATOM 802 C CA . TRP A 1 97 ? 7.476 2.399 15.670 1.00 90.38 97 TRP A CA 1
ATOM 803 C C . TRP A 1 97 ? 6.225 1.688 16.211 1.00 90.38 97 TRP A C 1
ATOM 805 O O . TRP A 1 97 ? 5.710 2.036 17.272 1.00 90.38 97 TRP A O 1
ATOM 815 N N . THR A 1 98 ? 5.728 0.716 15.452 1.00 92.62 98 THR A N 1
ATOM 816 C CA . THR A 1 98 ? 4.515 -0.053 15.757 1.00 92.62 98 THR A CA 1
ATOM 817 C C . THR A 1 98 ? 4.873 -1.530 15.751 1.00 92.62 98 THR A C 1
ATOM 819 O O . THR A 1 98 ? 5.550 -1.987 14.825 1.00 92.62 98 THR A O 1
ATOM 822 N N . LEU A 1 99 ? 4.413 -2.274 16.759 1.00 94.38 99 LEU A N 1
ATOM 823 C CA . LEU A 1 99 ? 4.539 -3.729 16.775 1.00 94.38 99 LEU A CA 1
ATOM 824 C C . LEU A 1 99 ? 3.828 -4.320 15.559 1.00 94.38 99 LEU A C 1
ATOM 826 O O . LEU A 1 99 ? 2.798 -3.820 15.114 1.00 94.38 99 LEU A O 1
ATOM 830 N N . TRP A 1 100 ? 4.352 -5.421 15.031 1.00 93.38 100 TRP A N 1
ATOM 831 C CA . TRP A 1 100 ? 3.765 -6.044 13.847 1.00 93.38 100 TRP A CA 1
ATOM 832 C C . TRP A 1 100 ? 2.307 -6.488 14.064 1.00 93.38 100 TRP A C 1
ATOM 834 O O . TRP A 1 100 ? 1.472 -6.330 13.179 1.00 93.38 100 TRP A O 1
ATOM 844 N N . THR A 1 101 ? 1.975 -6.985 15.255 1.00 94.00 101 THR A N 1
ATOM 845 C CA . THR A 1 101 ? 0.601 -7.358 15.628 1.00 94.00 101 THR A CA 1
ATOM 846 C C . THR A 1 101 ? -0.344 -6.162 15.599 1.00 94.00 101 THR A C 1
ATOM 848 O O . THR A 1 101 ? -1.424 -6.248 15.016 1.00 94.00 101 THR A O 1
ATOM 851 N N . ASP A 1 102 ? 0.092 -5.030 16.152 1.00 96.19 102 ASP A N 1
ATOM 852 C CA . ASP A 1 102 ? -0.692 -3.796 16.181 1.00 96.19 102 ASP A CA 1
ATOM 853 C C . ASP A 1 102 ? -0.848 -3.242 14.765 1.00 96.19 102 ASP A C 1
ATOM 855 O O . ASP A 1 102 ? -1.921 -2.788 14.384 1.00 96.19 102 ASP A O 1
ATOM 859 N N . TYR A 1 103 ? 0.201 -3.333 13.941 1.00 97.25 103 TYR A N 1
ATOM 860 C CA . TYR A 1 103 ? 0.142 -2.966 12.530 1.00 97.25 103 TYR A CA 1
ATOM 861 C C . TYR A 1 103 ? -0.942 -3.750 11.781 1.00 97.25 103 TYR A C 1
ATOM 863 O O . TYR A 1 103 ? -1.789 -3.140 11.126 1.00 97.25 103 TYR A O 1
ATOM 871 N N . LEU A 1 104 ? -0.971 -5.078 11.925 1.00 96.94 104 LEU A N 1
ATOM 872 C CA . LEU A 1 104 ? -2.006 -5.916 11.313 1.00 96.94 104 LEU A CA 1
ATOM 873 C C . LEU A 1 104 ? -3.403 -5.590 11.857 1.00 96.94 104 LEU A C 1
ATOM 875 O O . LEU A 1 104 ? -4.365 -5.538 11.090 1.00 96.94 104 LEU A O 1
ATOM 879 N N . GLN A 1 105 ? -3.528 -5.316 13.158 1.00 97.38 105 GLN A N 1
ATOM 880 C CA . GLN A 1 105 ? -4.799 -4.90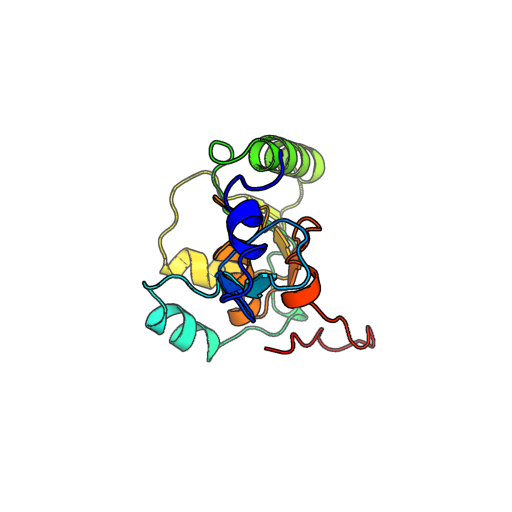4 13.753 1.00 97.38 105 GLN A CA 1
ATOM 881 C C . GLN A 1 105 ? -5.279 -3.558 13.196 1.00 97.38 105 GLN A C 1
ATOM 883 O O . GLN A 1 105 ? -6.460 -3.417 12.871 1.00 97.38 105 GLN A O 1
ATOM 888 N N . HIS A 1 106 ? -4.380 -2.583 13.047 1.00 98.31 106 HIS A N 1
ATOM 889 C CA . HIS A 1 106 ? -4.692 -1.301 12.427 1.00 98.31 106 HIS A CA 1
ATOM 890 C C . HIS A 1 106 ? -5.145 -1.496 10.981 1.00 98.31 106 HIS A C 1
ATOM 892 O O . HIS A 1 106 ? -6.195 -0.972 10.616 1.00 98.31 106 HIS A O 1
ATOM 898 N N . LEU A 1 107 ? -4.441 -2.306 10.182 1.00 97.88 107 LEU A N 1
ATOM 899 C CA . LEU A 1 107 ? -4.862 -2.629 8.815 1.00 97.88 107 LEU A CA 1
ATOM 900 C C . LEU A 1 107 ? -6.261 -3.264 8.773 1.00 97.88 107 LEU A C 1
ATOM 902 O O . LEU A 1 107 ? -7.107 -2.812 8.004 1.00 97.88 107 LEU A O 1
ATOM 906 N N . ASN A 1 108 ? -6.541 -4.249 9.634 1.00 97.81 108 ASN A N 1
ATOM 907 C CA . ASN A 1 108 ? -7.850 -4.912 9.698 1.00 97.81 108 ASN A CA 1
ATOM 908 C C . ASN A 1 108 ? -8.984 -3.955 10.120 1.00 97.81 108 ASN A C 1
ATOM 910 O O . ASN A 1 108 ? -10.146 -4.141 9.765 1.00 97.81 108 ASN A O 1
ATOM 914 N N . ASN A 1 109 ? -8.651 -2.910 10.879 1.00 98.31 109 ASN A N 1
ATOM 915 C CA . ASN A 1 109 ? -9.578 -1.857 11.289 1.00 98.31 109 ASN A CA 1
ATOM 916 C C . ASN A 1 109 ? -9.677 -0.694 10.292 1.00 98.31 109 ASN A C 1
ATOM 918 O O . ASN A 1 109 ? -10.490 0.201 10.524 1.00 98.31 109 ASN A O 1
ATOM 922 N N . SER A 1 110 ? -8.886 -0.692 9.214 1.00 98.50 110 SER A N 1
ATOM 923 C CA . SER A 1 110 ? -8.774 0.427 8.272 1.00 98.50 110 SER A CA 1
ATOM 924 C C . SER A 1 110 ? -9.587 0.216 7.006 1.00 98.50 110 SER A C 1
ATOM 926 O O . SER A 1 110 ? -9.479 -0.821 6.355 1.00 98.50 110 SER A O 1
ATOM 928 N N . LYS A 1 111 ? -10.374 1.218 6.614 1.00 97.50 111 LYS A N 1
ATOM 929 C CA . LYS A 1 111 ? -11.064 1.245 5.317 1.00 97.50 111 LYS A CA 1
ATOM 930 C C . LYS A 1 111 ? -10.082 1.580 4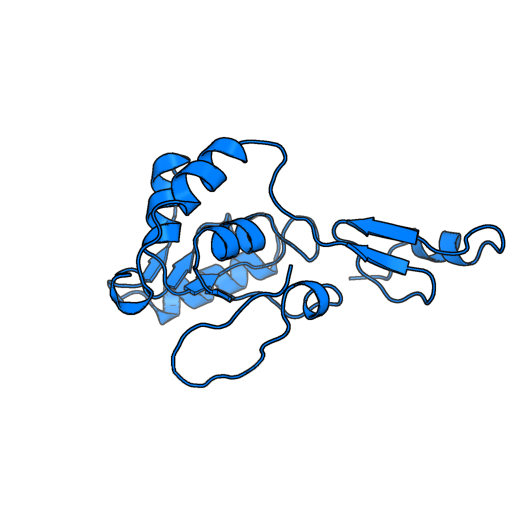.203 1.00 97.50 111 LYS A C 1
ATOM 932 O O . LYS A 1 111 ? -9.962 0.813 3.251 1.00 97.50 111 LYS A O 1
ATOM 937 N N . PHE A 1 112 ? -9.353 2.683 4.366 1.00 97.00 112 PHE A N 1
ATOM 938 C CA . PHE A 1 112 ? -8.387 3.183 3.395 1.00 97.00 112 PHE A CA 1
ATOM 939 C C . PHE A 1 112 ? -6.978 3.253 3.988 1.00 97.00 112 PHE A C 1
ATOM 941 O O . PHE A 1 112 ? -6.795 3.660 5.138 1.00 97.00 112 PHE A O 1
ATOM 948 N N . VAL A 1 113 ? -5.966 2.892 3.196 1.00 97.12 113 VAL A N 1
ATOM 949 C CA . VAL A 1 113 ? -4.551 2.920 3.605 1.00 97.12 113 VAL A CA 1
ATOM 950 C C . VAL A 1 113 ? -3.738 3.746 2.620 1.00 97.12 113 VAL A C 1
ATOM 952 O O . VAL A 1 113 ? -3.635 3.401 1.447 1.00 97.12 113 VAL A O 1
ATOM 955 N N . ILE A 1 114 ? -3.096 4.816 3.082 1.00 94.38 114 ILE A N 1
ATOM 956 C CA . ILE A 1 114 ? -2.208 5.609 2.225 1.00 94.38 114 ILE A CA 1
ATOM 957 C C . ILE A 1 114 ? -0.906 4.833 1.993 1.00 94.38 114 ILE A C 1
ATOM 959 O O . ILE A 1 114 ? -0.124 4.576 2.918 1.00 94.38 114 ILE A O 1
ATOM 963 N N . SER A 1 115 ? -0.653 4.477 0.733 1.00 93.12 115 SER A N 1
ATOM 964 C CA . SER A 1 115 ? 0.486 3.665 0.314 1.00 93.12 115 SER A CA 1
ATOM 965 C C . SER A 1 115 ? 1.349 4.350 -0.766 1.00 93.12 115 SER A C 1
ATOM 967 O O . SER A 1 115 ? 1.421 3.878 -1.898 1.00 93.12 115 SER A O 1
ATOM 969 N N . PRO A 1 116 ? 2.041 5.468 -0.457 1.00 90.44 116 PRO A N 1
ATOM 970 C CA . PRO A 1 116 ? 2.987 6.074 -1.390 1.00 90.44 116 PRO A CA 1
ATOM 971 C C . PRO A 1 116 ? 4.166 5.139 -1.707 1.00 90.44 116 PRO A C 1
ATOM 973 O O . PRO A 1 116 ? 4.490 4.269 -0.878 1.00 90.44 116 PRO A O 1
ATOM 976 N N . PRO A 1 117 ? 4.858 5.379 -2.840 1.00 87.94 117 PRO A N 1
ATOM 977 C CA . PRO A 1 117 ? 6.010 4.607 -3.290 1.00 87.94 117 PRO A CA 1
ATOM 978 C C . PRO A 1 117 ? 7.034 4.293 -2.197 1.00 87.94 117 PRO A C 1
ATOM 980 O O . PRO A 1 117 ? 7.223 5.040 -1.227 1.00 87.94 117 PRO A O 1
ATOM 983 N N . GLY A 1 118 ? 7.639 3.116 -2.332 1.00 83.69 118 GLY A N 1
ATOM 984 C CA . GLY A 1 118 ? 8.716 2.562 -1.520 1.00 83.69 118 GLY A CA 1
ATOM 985 C C . GLY A 1 118 ? 10.083 3.159 -1.831 1.00 83.69 118 GLY A C 1
ATOM 986 O O . GLY A 1 118 ? 10.231 4.342 -2.108 1.00 83.69 118 GLY A O 1
ATOM 987 N N . VAL A 1 119 ? 11.084 2.280 -1.792 1.00 81.81 119 VAL A N 1
ATOM 988 C CA . VAL A 1 119 ? 12.359 2.498 -2.491 1.00 81.81 119 VAL A CA 1
ATOM 989 C C . VAL A 1 119 ? 12.144 2.498 -4.015 1.00 81.81 119 VAL A C 1
ATOM 991 O O . VAL A 1 119 ? 12.869 3.177 -4.730 1.00 81.81 119 VAL A O 1
ATOM 994 N N . GLY A 1 120 ? 11.145 1.755 -4.505 1.00 82.44 120 GLY A N 1
ATOM 995 C CA . GLY A 1 120 ? 10.683 1.792 -5.896 1.00 82.44 120 GLY A CA 1
ATOM 996 C C . GLY A 1 120 ? 9.234 2.273 -6.006 1.00 82.44 120 GLY A C 1
ATOM 997 O O . GLY A 1 120 ? 8.665 2.759 -5.029 1.00 82.44 120 GLY A O 1
ATOM 998 N N . LEU A 1 121 ? 8.639 2.106 -7.188 1.00 82.62 121 LEU A N 1
ATOM 999 C CA . LEU A 1 121 ? 7.278 2.555 -7.518 1.00 82.62 121 LEU A CA 1
ATOM 1000 C C . LEU A 1 121 ? 6.200 1.934 -6.614 1.00 82.62 121 LEU A C 1
ATOM 1002 O O . LEU A 1 121 ? 5.264 2.612 -6.200 1.00 82.62 121 LEU A O 1
ATOM 1006 N N . ASP A 1 122 ? 6.367 0.663 -6.266 1.00 86.06 122 ASP A N 1
ATOM 1007 C CA . ASP A 1 122 ? 5.477 -0.117 -5.412 1.00 86.06 122 ASP A CA 1
ATOM 1008 C C . ASP A 1 122 ? 6.027 -0.264 -3.976 1.00 86.06 122 ASP A C 1
ATOM 1010 O O . ASP A 1 122 ? 7.216 -0.038 -3.699 1.00 86.06 122 ASP A O 1
ATOM 1014 N N . CYS A 1 123 ? 5.157 -0.642 -3.039 1.00 89.38 123 CYS A N 1
ATOM 1015 C CA . CYS A 1 123 ? 5.454 -0.761 -1.620 1.00 89.38 123 CYS A CA 1
ATOM 1016 C C . CYS A 1 123 ? 4.788 -1.992 -0.990 1.00 89.38 123 CYS A C 1
ATOM 1018 O O . CYS A 1 123 ? 3.625 -2.271 -1.257 1.00 89.38 123 CYS A O 1
ATOM 1020 N N . TYR A 1 124 ? 5.488 -2.663 -0.065 1.00 92.75 124 TYR A N 1
ATOM 1021 C CA . TYR A 1 124 ? 4.936 -3.775 0.722 1.00 92.75 124 TYR A CA 1
ATOM 1022 C C . TYR A 1 124 ? 3.589 -3.428 1.374 1.00 92.75 124 TYR A C 1
ATOM 1024 O O . TYR A 1 124 ? 2.660 -4.227 1.299 1.00 92.75 124 TYR A O 1
ATOM 1032 N N . ARG A 1 125 ? 3.438 -2.190 1.872 1.00 93.50 125 ARG A N 1
ATOM 1033 C CA . ARG A 1 125 ? 2.183 -1.699 2.466 1.00 93.50 125 ARG A CA 1
ATOM 1034 C C . ARG A 1 125 ? 0.977 -1.809 1.544 1.00 93.50 125 ARG A C 1
ATOM 1036 O O . ARG A 1 125 ? -0.131 -1.976 2.037 1.00 93.50 125 ARG A O 1
ATOM 1043 N N . THR A 1 126 ? 1.173 -1.683 0.231 1.00 93.12 126 THR A N 1
ATOM 1044 C CA . THR A 1 126 ? 0.089 -1.813 -0.748 1.00 93.12 126 THR A CA 1
ATOM 1045 C C . THR A 1 126 ? -0.498 -3.219 -0.673 1.00 93.12 126 THR A C 1
ATOM 1047 O O . THR A 1 126 ? -1.703 -3.380 -0.504 1.00 93.12 126 THR A O 1
ATOM 1050 N N . TRP A 1 127 ? 0.366 -4.232 -0.713 1.00 92.56 127 TRP A N 1
ATOM 1051 C CA . TRP A 1 127 ? -0.014 -5.644 -0.675 1.00 92.56 127 TRP A CA 1
ATOM 1052 C C . TRP A 1 127 ? -0.513 -6.073 0.699 1.00 92.56 127 TRP A C 1
ATOM 1054 O O . TRP A 1 127 ? -1.487 -6.814 0.797 1.00 92.56 127 TRP A O 1
ATOM 1064 N N . GLU A 1 128 ? 0.111 -5.564 1.760 1.00 95.50 128 GLU A N 1
ATOM 1065 C CA . GLU A 1 128 ? -0.322 -5.808 3.136 1.00 95.50 128 GLU A CA 1
ATOM 1066 C C . GLU A 1 128 ? -1.738 -5.260 3.372 1.00 95.50 128 GLU A C 1
ATOM 1068 O O . GLU A 1 128 ? -2.581 -5.959 3.929 1.00 95.50 128 GLU A O 1
ATOM 1073 N N . ALA A 1 129 ? -2.039 -4.050 2.888 1.00 95.38 129 ALA A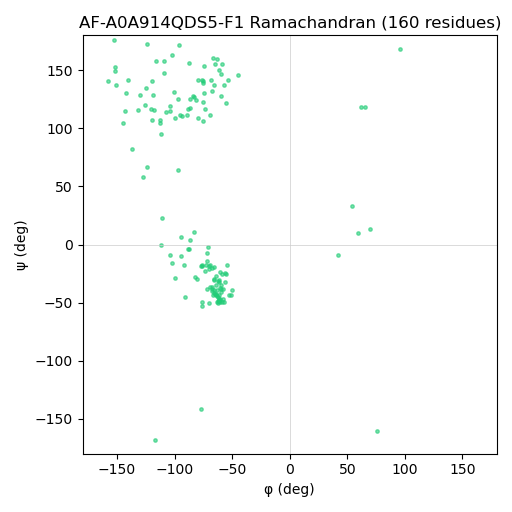 N 1
ATOM 1074 C CA . ALA A 1 129 ? -3.376 -3.466 2.973 1.00 95.38 129 ALA A CA 1
ATOM 1075 C C . ALA A 1 129 ? -4.421 -4.301 2.219 1.00 95.38 129 ALA A C 1
ATOM 1077 O O . ALA A 1 129 ? -5.464 -4.611 2.794 1.00 95.38 129 ALA A O 1
ATOM 1078 N N . ILE A 1 130 ? -4.117 -4.708 0.980 1.00 92.75 130 ILE A N 1
ATOM 1079 C CA . ILE A 1 130 ? -5.008 -5.538 0.153 1.00 92.75 130 ILE A CA 1
ATOM 1080 C C . ILE A 1 130 ? -5.325 -6.860 0.851 1.00 92.75 130 ILE A C 1
ATOM 1082 O O . ILE A 1 130 ? -6.490 -7.225 0.984 1.00 92.75 130 ILE A O 1
ATOM 1086 N N . ILE A 1 131 ? -4.301 -7.567 1.334 1.00 93.88 131 ILE A N 1
ATOM 1087 C CA . ILE A 1 131 ? -4.475 -8.868 1.996 1.00 93.88 131 ILE A CA 1
ATOM 1088 C C . ILE A 1 131 ? -5.253 -8.726 3.307 1.00 93.88 131 ILE A C 1
ATOM 1090 O O . ILE A 1 131 ? -6.021 -9.614 3.666 1.00 93.88 131 ILE A O 1
ATOM 1094 N N . MET A 1 132 ? -5.133 -7.583 3.984 1.00 96.38 132 MET A N 1
ATOM 1095 C CA . MET A 1 132 ? -5.936 -7.249 5.163 1.00 96.38 132 MET A CA 1
ATOM 1096 C C . MET A 1 132 ? -7.323 -6.658 4.818 1.00 96.38 132 MET A C 1
ATOM 1098 O O . MET A 1 132 ? -8.044 -6.155 5.687 1.00 96.38 132 MET A O 1
ATOM 1102 N N . GLY A 1 133 ? -7.729 -6.711 3.547 1.00 93.31 133 GLY A N 1
ATOM 1103 C CA . GLY A 1 133 ? -9.033 -6.275 3.036 1.00 93.31 133 GLY 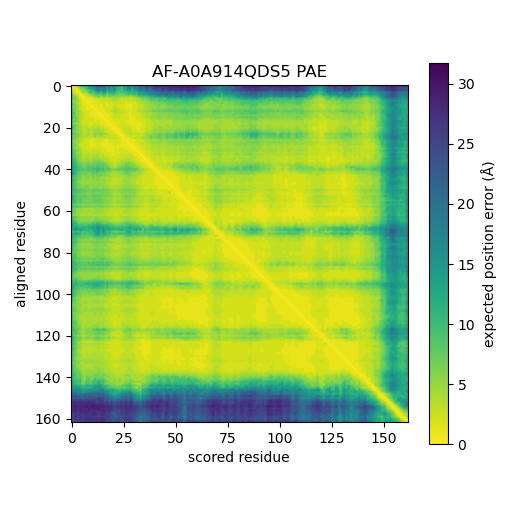A CA 1
ATOM 1104 C C . GLY A 1 133 ? -9.260 -4.763 3.053 1.00 93.31 133 GLY A C 1
ATOM 1105 O O . GLY A 1 133 ? -10.401 -4.319 2.951 1.00 93.31 133 GLY A O 1
ATOM 1106 N N . ALA A 1 134 ? -8.209 -3.968 3.263 1.00 95.88 134 ALA A N 1
ATOM 1107 C CA . ALA A 1 134 ? -8.270 -2.513 3.185 1.00 95.88 134 ALA A CA 1
ATOM 1108 C C . ALA A 1 134 ? -8.018 -2.040 1.746 1.00 95.88 134 ALA A C 1
ATOM 1110 O O . ALA A 1 134 ? -7.356 -2.718 0.961 1.00 95.88 134 ALA A O 1
ATOM 1111 N N . ILE A 1 135 ? -8.512 -0.851 1.411 1.00 93.94 135 ILE A N 1
ATOM 1112 C CA . ILE A 1 135 ? -8.358 -0.246 0.085 1.00 93.94 135 ILE A CA 1
ATOM 1113 C C . ILE A 1 135 ? -7.119 0.664 0.102 1.00 93.94 135 ILE A C 1
ATOM 1115 O O . ILE A 1 135 ? -7.138 1.707 0.765 1.00 93.94 135 ILE A O 1
ATOM 1119 N N . PRO A 1 136 ? -6.015 0.320 -0.586 1.00 93.31 136 PRO A N 1
ATOM 1120 C CA . PRO A 1 136 ? -4.855 1.194 -0.644 1.00 93.31 136 PRO A CA 1
ATO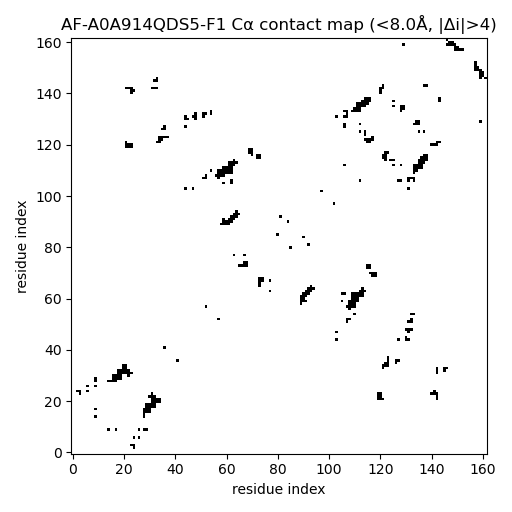M 1121 C C . PRO A 1 136 ? -5.084 2.386 -1.584 1.00 93.31 136 PRO A C 1
ATOM 1123 O O . PRO A 1 136 ? -5.584 2.254 -2.699 1.00 93.31 136 PRO A O 1
ATOM 1126 N N . PHE A 1 137 ? -4.623 3.555 -1.158 1.00 91.31 137 PHE A N 1
ATOM 1127 C CA . PHE A 1 137 ? -4.455 4.739 -1.991 1.00 91.31 137 PHE A CA 1
ATOM 1128 C C . PHE A 1 137 ? -2.987 4.857 -2.389 1.00 91.31 137 PHE A C 1
ATOM 1130 O O . PHE A 1 137 ? -2.124 5.158 -1.560 1.00 91.31 137 PHE A O 1
ATOM 1137 N N . ILE A 1 138 ? -2.712 4.593 -3.662 1.00 88.38 138 ILE A N 1
ATOM 1138 C CA . ILE A 1 138 ? -1.373 4.619 -4.252 1.00 88.38 138 ILE A CA 1
ATOM 1139 C C . ILE A 1 138 ? -1.209 5.814 -5.194 1.00 88.38 138 ILE A C 1
ATOM 1141 O O . ILE A 1 138 ? -2.187 6.335 -5.729 1.00 88.38 138 ILE A O 1
ATOM 1145 N N . LEU A 1 139 ? 0.036 6.229 -5.434 1.00 83.69 139 LEU A N 1
ATOM 1146 C CA . LEU A 1 139 ? 0.333 7.147 -6.533 1.00 83.69 139 LEU A CA 1
ATOM 1147 C C . LEU A 1 139 ? 0.307 6.386 -7.861 1.00 83.69 139 LEU A C 1
ATOM 1149 O O . LEU A 1 139 ? 0.753 5.239 -7.939 1.00 83.69 139 LEU A O 1
ATOM 1153 N N . GLN A 1 140 ? -0.215 7.030 -8.903 1.00 81.81 140 GLN A N 1
ATOM 1154 C CA . GLN A 1 140 ? -0.221 6.456 -10.241 1.00 81.81 140 GLN A CA 1
ATOM 1155 C C . GLN A 1 140 ? 1.212 6.356 -10.785 1.00 81.81 140 GLN A C 1
ATOM 1157 O O . GLN A 1 140 ? 1.989 7.305 -10.711 1.00 81.81 140 GLN A O 1
ATOM 1162 N N . SER A 1 141 ? 1.542 5.191 -11.329 1.00 77.44 141 SER A N 1
ATOM 1163 C CA . SER A 1 141 ? 2.831 4.821 -11.908 1.00 77.44 141 SER A CA 1
ATOM 1164 C C . SER A 1 141 ? 2.628 3.745 -12.978 1.00 77.44 141 SER A C 1
ATOM 1166 O O . SER A 1 141 ? 1.523 3.223 -13.150 1.00 77.44 141 SER A O 1
ATOM 1168 N N . GLU A 1 142 ? 3.699 3.363 -13.665 1.00 74.12 142 GLU A N 1
ATOM 1169 C CA . GLU A 1 142 ? 3.710 2.298 -14.673 1.00 74.12 142 GLU A CA 1
ATOM 1170 C C . GLU A 1 142 ? 3.304 0.928 -14.110 1.00 74.12 142 GLU A C 1
ATOM 1172 O O . GLU A 1 142 ? 2.833 0.075 -14.855 1.00 74.12 142 GLU A O 1
ATOM 1177 N N . ILE A 1 143 ? 3.456 0.723 -12.798 1.00 75.81 143 ILE A N 1
ATOM 1178 C CA . ILE A 1 143 ? 3.089 -0.522 -12.108 1.00 75.81 143 ILE A CA 1
ATOM 1179 C C . ILE A 1 143 ? 1.655 -0.470 -11.573 1.00 75.81 143 ILE A C 1
ATOM 1181 O O . ILE A 1 143 ? 1.058 -1.506 -11.294 1.00 75.81 143 ILE A O 1
ATOM 1185 N N . SER A 1 144 ? 1.051 0.713 -11.456 1.00 71.62 144 SER A N 1
ATOM 1186 C CA . SER A 1 144 ? -0.276 0.859 -10.849 1.00 71.62 144 SER A CA 1
ATOM 1187 C C . SER A 1 144 ? -1.367 0.093 -11.603 1.00 71.62 144 SER A C 1
ATOM 1189 O O . SER A 1 144 ? -2.303 -0.390 -10.972 1.00 71.62 144 SER A O 1
ATOM 1191 N N . SER A 1 145 ? -1.230 -0.071 -12.924 1.00 67.25 145 SER A N 1
ATOM 1192 C CA . SER A 1 145 ? -2.141 -0.877 -13.751 1.00 67.25 145 SER A CA 1
ATOM 1193 C C . SER A 1 145 ? -2.035 -2.383 -13.500 1.00 67.25 145 SER A C 1
ATOM 1195 O O . SER A 1 145 ? -2.978 -3.106 -13.801 1.00 67.25 145 SER A O 1
ATOM 1197 N N . LEU A 1 146 ? -0.917 -2.862 -12.945 1.00 66.88 146 LEU A N 1
ATOM 1198 C CA . LEU A 1 146 ? -0.742 -4.264 -12.550 1.00 66.88 146 LEU A CA 1
ATOM 1199 C C . LEU A 1 146 ? -1.396 -4.563 -11.204 1.00 66.88 146 LEU A C 1
ATOM 1201 O O . LEU A 1 146 ? -1.800 -5.691 -10.953 1.00 66.88 146 LEU A O 1
ATOM 1205 N N . ALA A 1 147 ? -1.462 -3.563 -10.326 1.00 57.53 147 ALA A N 1
ATOM 1206 C CA . ALA A 1 147 ? -2.002 -3.733 -8.985 1.00 57.53 147 ALA A CA 1
ATOM 1207 C C . ALA A 1 147 ? -3.538 -3.649 -8.953 1.00 57.53 147 ALA A C 1
ATOM 1209 O O . ALA A 1 147 ? -4.161 -4.246 -8.076 1.00 57.53 147 ALA A O 1
ATOM 1210 N N . PHE A 1 148 ? -4.159 -2.912 -9.885 1.00 61.50 148 PHE A N 1
ATOM 1211 C CA . PHE A 1 148 ? -5.573 -2.553 -9.793 1.00 61.50 148 PHE A CA 1
ATOM 1212 C C . PHE A 1 148 ? -6.281 -2.559 -11.153 1.00 61.50 148 PHE A C 1
ATOM 1214 O O . PHE A 1 148 ? -6.047 -1.689 -11.987 1.00 61.50 148 PHE A O 1
ATOM 1221 N N . GLU A 1 149 ? -7.237 -3.472 -11.328 1.00 48.91 149 GLU A N 1
ATOM 1222 C CA . GLU A 1 149 ? -8.331 -3.319 -12.292 1.00 48.91 149 GLU A CA 1
ATOM 1223 C C . GLU A 1 149 ? -9.627 -3.162 -11.483 1.00 48.91 149 GLU A C 1
ATOM 1225 O O . GLU A 1 149 ? -10.119 -4.125 -10.899 1.00 48.91 149 GLU A O 1
ATOM 1230 N N . ILE A 1 150 ? -10.163 -1.940 -11.382 1.00 44.97 150 ILE A N 1
ATOM 1231 C CA . ILE A 1 150 ? -11.453 -1.712 -10.714 1.00 44.97 150 ILE A CA 1
ATOM 1232 C C . ILE A 1 150 ? -12.550 -2.192 -11.664 1.00 44.97 150 ILE A C 1
ATOM 1234 O O . ILE A 1 150 ? -12.850 -1.526 -12.655 1.00 44.97 150 ILE A O 1
ATOM 1238 N N . LYS A 1 151 ? -13.157 -3.339 -11.363 1.00 38.31 151 LYS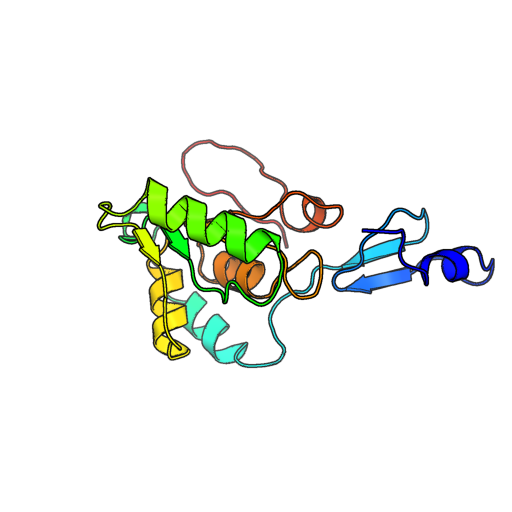 A N 1
ATOM 1239 C CA . LYS A 1 151 ? -14.381 -3.801 -12.025 1.00 38.31 151 LYS A CA 1
ATOM 1240 C C . LYS A 1 151 ? -15.563 -3.592 -11.081 1.00 38.31 151 LYS A C 1
ATOM 1242 O O . LYS A 1 151 ? -15.625 -4.241 -10.048 1.00 38.31 151 LYS A O 1
ATOM 1247 N N . ASN A 1 152 ? -16.469 -2.698 -11.489 1.00 37.97 152 ASN A N 1
ATOM 1248 C CA . ASN A 1 152 ? -17.740 -2.318 -10.856 1.00 37.97 152 ASN A CA 1
ATOM 1249 C C . ASN A 1 152 ? -17.647 -1.687 -9.454 1.00 37.97 152 ASN A C 1
ATOM 1251 O O . ASN A 1 152 ? -17.242 -2.311 -8.481 1.00 37.97 152 ASN A O 1
ATOM 1255 N N . ILE A 1 153 ? -18.107 -0.435 -9.356 1.00 40.47 153 ILE A N 1
ATOM 1256 C CA . ILE A 1 153 ? -18.441 0.236 -8.092 1.00 40.47 153 ILE A CA 1
ATOM 1257 C C . ILE A 1 153 ? -19.957 0.100 -7.910 1.00 40.47 153 ILE A C 1
ATOM 1259 O O . ILE A 1 153 ? -20.682 1.085 -7.954 1.00 40.47 153 ILE A O 1
ATOM 1263 N N . ASP A 1 154 ? -20.441 -1.131 -7.761 1.00 35.38 154 ASP A N 1
ATOM 1264 C CA . ASP A 1 154 ? -21.818 -1.381 -7.334 1.00 35.38 154 ASP A CA 1
ATOM 1265 C C . ASP A 1 154 ? -21.772 -1.999 -5.938 1.00 35.38 154 ASP A C 1
ATOM 1267 O O . ASP A 1 154 ? -21.552 -3.192 -5.778 1.00 35.38 154 ASP A O 1
ATOM 1271 N N . ASN A 1 155 ? -21.909 -1.116 -4.944 1.00 34.88 155 ASN A N 1
ATOM 1272 C CA . ASN A 1 155 ? -22.214 -1.283 -3.516 1.00 34.88 155 ASN A CA 1
ATOM 1273 C C . ASN A 1 155 ? -21.595 -2.396 -2.651 1.00 34.88 155 ASN A C 1
ATOM 1275 O O . ASN A 1 155 ? -21.716 -2.274 -1.436 1.00 34.88 155 ASN A O 1
ATOM 1279 N N . GLU A 1 156 ? -20.870 -3.389 -3.155 1.00 38.34 156 GLU A N 1
ATOM 1280 C CA . GLU A 1 156 ? -20.194 -4.383 -2.315 1.00 38.34 156 GLU A CA 1
ATOM 1281 C C . GLU A 1 156 ? -18.854 -4.813 -2.939 1.00 38.34 156 GLU A C 1
ATOM 1283 O O . GLU A 1 156 ? -18.803 -5.598 -3.876 1.00 38.34 156 GLU A O 1
ATOM 1288 N N . MET A 1 157 ? -17.756 -4.304 -2.363 1.00 35.59 157 MET A N 1
ATOM 1289 C CA . MET A 1 157 ? -16.355 -4.716 -2.571 1.00 35.59 157 MET A CA 1
ATOM 1290 C C . MET A 1 157 ? -15.709 -4.504 -3.956 1.00 35.59 157 MET A C 1
ATOM 1292 O O . MET A 1 157 ? -15.995 -5.176 -4.940 1.00 35.59 157 MET A O 1
ATOM 1296 N N . THR A 1 158 ? -14.651 -3.687 -3.964 1.00 37.12 158 THR A N 1
ATOM 1297 C CA . THR A 1 158 ? -13.629 -3.681 -5.020 1.00 37.12 158 THR A CA 1
ATOM 1298 C C . THR A 1 158 ? -12.811 -4.974 -4.945 1.00 37.12 158 THR A C 1
ATOM 1300 O O . THR A 1 158 ? -12.051 -5.179 -3.998 1.00 37.12 158 THR A O 1
ATOM 1303 N N . VAL A 1 159 ? -12.958 -5.853 -5.937 1.00 36.91 159 VAL A N 1
ATOM 1304 C CA . VAL A 1 159 ? -12.145 -7.071 -6.076 1.00 36.91 159 VAL A CA 1
ATOM 1305 C C . VAL A 1 159 ? -10.811 -6.722 -6.734 1.00 36.91 159 VAL A C 1
ATOM 1307 O O . VAL A 1 159 ? -10.777 -6.187 -7.840 1.00 36.91 159 VAL A O 1
ATOM 1310 N N . TYR A 1 160 ? -9.706 -7.068 -6.075 1.00 43.53 160 TYR A N 1
ATOM 1311 C CA . TYR A 1 160 ? -8.369 -7.049 -6.666 1.00 43.53 160 TYR A CA 1
ATOM 1312 C C . TYR A 1 160 ? -8.109 -8.404 -7.324 1.00 43.53 160 TYR A C 1
ATOM 1314 O O . TYR A 1 160 ? -8.104 -9.429 -6.642 1.00 43.53 160 TYR A O 1
ATOM 1322 N N . LYS A 1 161 ? -7.932 -8.438 -8.648 1.00 32.34 161 LYS A N 1
ATOM 1323 C CA . LYS A 1 161 ? -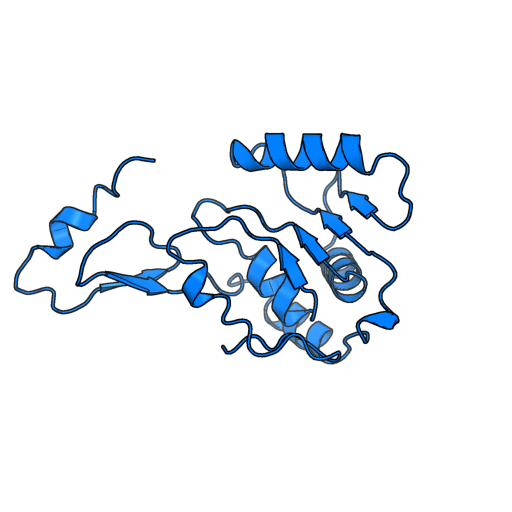7.511 -9.662 -9.335 1.00 32.34 161 LYS A CA 1
ATOM 1324 C C . LYS A 1 161 ? -5.998 -9.812 -9.147 1.00 32.34 161 LYS A C 1
ATOM 1326 O O . LYS A 1 161 ? -5.248 -9.011 -9.694 1.00 32.34 161 LYS A O 1
ATOM 1331 N N . VAL A 1 162 ? -5.588 -10.788 -8.333 1.00 37.38 162 VAL A N 1
ATOM 1332 C CA . VAL A 1 162 ? -4.200 -11.288 -8.275 1.00 37.38 162 VAL A CA 1
ATOM 1333 C C . VAL A 1 162 ? -3.946 -12.184 -9.481 1.00 37.38 162 VAL A C 1
ATOM 1335 O O . VAL A 1 162 ? -4.877 -12.944 -9.843 1.00 37.38 162 VAL A O 1
#

Sequence (162 aa):
MGEPHQLKYLDDTKIIRWFAKNAGGKHPKLEPLPLGLPPYNYTLIHEASKNLKNFHQRNITLYLNFSPNTHPDRYAIRKYVEILYKNDSDVMIVKNWTLWTDYLQHLNNSKFVISPPGVGLDCYRTWEAIIMGAIPFILQSEISSLAFEIKNIDNEMTVYKV

Secondary structure (DSSP, 8-state):
-PPPTTGGGGGSTT-S-EEEET--S--TTEEEE---S-SSSHHHHHHHTTSPPPGGG--EEEEE---GGGSHHHHHHHHHHHHHTTT-TTEEE--S---HHHHHHHHHTEEEEE----SSSS-HHHHHHHHTT-EEE----TTHHHH------SSS------

Solvent-accessible surface area (backbone atoms only — not comparable to full-atom values): 9726 Å² total; per-residue (Å²): 132,79,76,55,84,67,57,72,62,62,70,41,84,87,52,76,68,44,80,36,65,41,45,72,77,88,50,99,41,60,41,67,35,75,62,48,67,57,99,61,67,56,67,60,53,54,62,52,41,75,69,60,57,56,72,88,75,30,68,29,53,39,33,38,78,70,70,42,89,71,36,77,65,39,37,55,52,50,54,49,50,54,63,77,46,68,84,43,89,37,48,45,74,54,88,66,92,69,56,70,68,58,48,53,51,50,36,33,28,19,41,28,32,62,32,59,53,38,97,41,74,47,34,46,62,41,43,51,23,45,61,32,73,14,46,57,48,62,66,89,53,88,54,44,70,72,66,50,60,89,64,67,95,69,98,68,73,80,59,70,72,126

Foldseek 3Di:
DDAPPCQVVCPPPVQQADEEELDADDDPRYDYDHVAADPPCPVVLLVLLVDADFLVQAQQAEEEDDDCPQDVVSVVVLVVCCVVCVPPPSHYHDDDDDDPVVVLVNLSNYQEYEFEDGNGQGDNVCNSSVSNVHHYDYDDGPCVVVFDDQDDPDDHDRDTDD

InterPro domains:
  IPR055286 Ribitol-5-phosphate xylosyltransferase 1-like [PTHR15576] (26-138)
  IPR057538 RXYLT1, C-terminal domain [PF24785] (100-140)

Nearest PDB structures (foldseek):
  8asa-assembly8_H  TM=8.161E-01  e=1.889E-07  Paramecium bursaria Chlorella virus 1
  8asa-assembly7_G  TM=8.130E-01  e=1.005E-06  Paramecium bursaria Chlorella virus 1
  8avq-assembly4_D  TM=8.068E-01  e=1.715E-06  Paramecium bursaria Chlorella virus 1
  6e59-assembly1_A  TM=4.460E-01  e=6.208E-02  Homo sapiens
  8wkz-assembly1_A  TM=3.979E-01  e=1.133E-01  Homo sapiens

Radius of gyration: 17.38 Å; Cα contacts (8 Å, |Δi|>4): 232; chains: 1; bounding box: 42×36×46 Å

Organism: NCBI:txid227884